Protein AF-A0ABC8TS73-F1 (afdb_monomer_lite)

pLDDT: mean 88.3, std 9.7, range [56.0, 96.31]

Radius of gyration: 11.89 Å; chains: 1; bounding box: 32×24×30 Å

Organism: NCBI:txid185542

Structure (mmCIF, N/CA/C/O backbone):
data_AF-A0ABC8TS73-F1
#
_entry.id   AF-A0ABC8TS73-F1
#
loop_
_atom_site.group_PDB
_atom_site.id
_atom_site.type_symbol
_atom_site.label_atom_id
_atom_site.label_alt_id
_atom_site.label_comp_id
_atom_site.label_asym_id
_atom_site.label_entity_id
_atom_site.label_seq_id
_atom_site.pdbx_PDB_ins_code
_atom_site.Cartn_x
_atom_site.Cartn_y
_atom_site.Cartn_z
_atom_site.occupancy
_atom_site.B_iso_or_equiv
_atom_site.auth_seq_id
_atom_site.auth_comp_id
_atom_site.auth_asym_id
_atom_site.auth_atom_id
_atom_site.pdbx_PDB_model_num
ATOM 1 N N . MET A 1 1 ? -9.512 -4.843 4.079 1.00 92.00 1 MET A N 1
ATOM 2 C CA . MET A 1 1 ? -8.667 -4.330 5.185 1.00 92.00 1 MET A CA 1
ATOM 3 C C . MET A 1 1 ? -8.288 -2.885 4.893 1.00 92.00 1 MET A C 1
ATOM 5 O O . MET A 1 1 ? -8.047 -2.586 3.733 1.00 92.00 1 MET A O 1
ATOM 9 N N . HIS A 1 2 ? -8.274 -1.999 5.894 1.00 95.25 2 HIS A N 1
ATOM 10 C CA . HIS A 1 2 ? -7.859 -0.592 5.749 1.00 95.25 2 HIS A CA 1
ATOM 11 C C . HIS A 1 2 ? -6.429 -0.430 6.271 1.00 95.25 2 HIS A C 1
ATOM 13 O O . HIS A 1 2 ? -6.105 -0.968 7.331 1.00 95.25 2 HIS A O 1
ATOM 19 N N . GLY A 1 3 ? -5.575 0.248 5.512 1.00 95.25 3 GLY A N 1
ATOM 20 C CA . GLY A 1 3 ? -4.167 0.400 5.853 1.00 95.25 3 GLY A CA 1
ATOM 21 C C . GLY A 1 3 ? -3.541 1.646 5.252 1.00 95.25 3 GLY A C 1
ATOM 22 O O . GLY A 1 3 ? -4.184 2.388 4.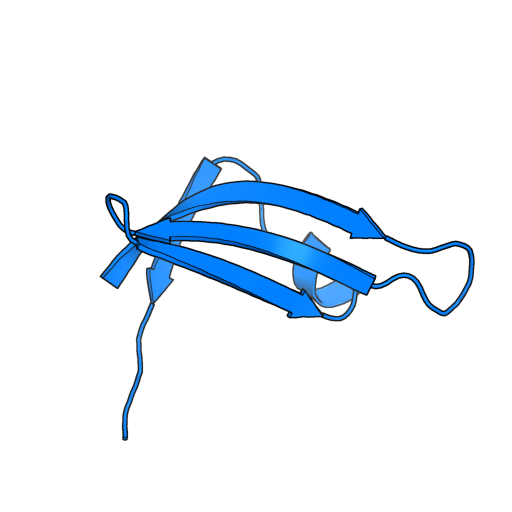510 1.00 95.25 3 GLY A O 1
ATOM 23 N N . LYS A 1 4 ? -2.276 1.870 5.598 1.00 95.81 4 LYS A N 1
ATOM 24 C CA . LYS A 1 4 ? -1.476 3.009 5.156 1.00 95.81 4 LYS A CA 1
ATOM 25 C C . LYS A 1 4 ? -0.190 2.511 4.510 1.00 95.81 4 LYS A C 1
ATOM 27 O O . LYS A 1 4 ? 0.496 1.650 5.070 1.00 95.81 4 LYS A O 1
ATOM 32 N N . LEU A 1 5 ? 0.124 3.048 3.338 1.00 94.44 5 LEU A N 1
ATOM 33 C CA . LEU A 1 5 ? 1.419 2.858 2.703 1.00 94.44 5 LEU A CA 1
ATOM 34 C C . LEU A 1 5 ? 2.465 3.638 3.500 1.00 94.44 5 LEU A C 1
ATOM 36 O O . LEU A 1 5 ?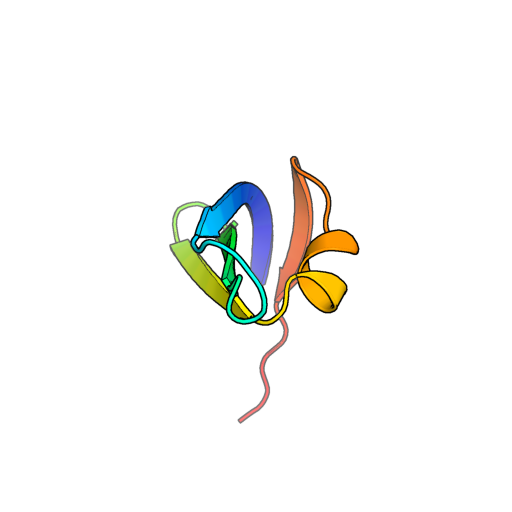 2.300 4.835 3.711 1.00 94.44 5 LEU A O 1
ATOM 40 N N . TYR A 1 6 ? 3.517 2.968 3.968 1.00 94.88 6 TYR A N 1
ATOM 41 C CA . TYR A 1 6 ? 4.500 3.595 4.865 1.00 94.88 6 TYR A CA 1
ATOM 42 C C . TYR A 1 6 ? 5.932 3.570 4.331 1.00 94.88 6 TYR A C 1
ATOM 44 O O . TYR A 1 6 ? 6.793 4.253 4.881 1.00 94.88 6 TYR A O 1
ATOM 52 N N . LYS A 1 7 ? 6.214 2.779 3.290 1.00 93.62 7 LYS A N 1
ATOM 53 C CA . LYS A 1 7 ? 7.533 2.728 2.658 1.00 93.62 7 LYS A CA 1
ATOM 54 C C . LYS A 1 7 ? 7.415 2.300 1.198 1.00 93.62 7 LYS A C 1
ATOM 56 O O . LYS A 1 7 ? 6.677 1.369 0.881 1.00 93.62 7 LYS A O 1
ATOM 61 N N . ILE A 1 8 ? 8.190 2.961 0.347 1.00 91.31 8 ILE A N 1
ATOM 62 C CA . ILE A 1 8 ? 8.458 2.576 -1.040 1.00 91.31 8 ILE A CA 1
ATOM 63 C C . ILE A 1 8 ? 9.971 2.382 -1.141 1.00 91.31 8 ILE A C 1
ATOM 65 O O . ILE A 1 8 ? 10.731 3.179 -0.592 1.00 91.31 8 ILE A O 1
ATOM 69 N N . SER A 1 9 ? 10.404 1.292 -1.759 1.00 88.94 9 SER A N 1
ATOM 70 C CA . SER A 1 9 ? 11.812 0.971 -1.977 1.00 88.94 9 SER A CA 1
ATOM 71 C C . SER A 1 9 ? 12.003 0.604 -3.436 1.00 88.94 9 SER A C 1
ATOM 73 O O . SER A 1 9 ? 11.205 -0.146 -3.986 1.00 88.94 9 SER A O 1
ATOM 75 N N . GLU A 1 10 ? 13.059 1.096 -4.062 1.00 85.31 10 GLU A N 1
ATOM 76 C CA . GLU A 1 10 ? 13.438 0.696 -5.415 1.00 85.31 10 GLU A CA 1
ATOM 77 C C . GLU A 1 10 ? 14.748 -0.084 -5.319 1.00 85.31 10 GLU A C 1
ATOM 79 O O . GLU A 1 10 ? 15.740 0.421 -4.798 1.00 85.31 10 GLU A O 1
ATOM 84 N N . GLU A 1 11 ? 14.738 -1.344 -5.755 1.00 76.00 11 GLU A N 1
ATOM 85 C CA . GLU A 1 11 ? 15.913 -2.214 -5.763 1.00 76.00 11 GLU A CA 1
ATOM 86 C C . GLU A 1 11 ? 16.288 -2.579 -7.208 1.00 76.00 11 GLU A C 1
ATOM 88 O O . GLU A 1 11 ? 15.526 -3.231 -7.931 1.00 76.00 11 GLU A O 1
ATOM 93 N N . GLY A 1 12 ? 17.498 -2.190 -7.622 1.00 65.44 12 GLY A N 1
ATOM 94 C CA . GLY A 1 12 ? 18.130 -2.618 -8.873 1.00 65.44 12 GLY A CA 1
ATOM 95 C C . GLY A 1 12 ? 18.744 -1.477 -9.687 1.00 65.44 12 GLY A C 1
ATOM 96 O O . GLY A 1 12 ? 18.318 -0.332 -9.599 1.00 65.44 12 GLY A O 1
ATOM 97 N N . GLU A 1 13 ? 19.733 -1.812 -10.517 1.00 56.00 13 GLU A N 1
ATOM 98 C CA . GLU A 1 13 ? 20.344 -0.900 -11.490 1.00 56.00 13 GLU A CA 1
ATOM 99 C C . GLU A 1 13 ? 19.972 -1.334 -12.920 1.00 56.00 13 GLU A C 1
ATOM 101 O O . GLU A 1 13 ? 20.070 -2.511 -13.281 1.00 56.00 13 GLU A O 1
ATOM 106 N N . GLY A 1 14 ? 19.532 -0.386 -13.753 1.00 64.12 14 GLY A N 1
ATOM 107 C CA . GLY A 1 14 ? 19.240 -0.616 -15.173 1.00 64.12 14 GLY A CA 1
ATOM 108 C C . GLY A 1 14 ? 17.870 -1.268 -15.462 1.00 64.12 14 GLY A C 1
ATOM 109 O O . GLY A 1 14 ? 16.930 -1.104 -14.694 1.00 64.12 14 GLY A O 1
ATOM 110 N N . PRO A 1 15 ? 17.692 -2.016 -16.567 1.00 60.78 15 PRO A N 1
ATOM 111 C CA . PRO A 1 15 ? 16.381 -2.491 -17.053 1.00 60.78 15 PRO A CA 1
ATOM 112 C C . PRO A 1 15 ? 15.703 -3.576 -16.185 1.00 60.78 15 PRO A C 1
ATOM 114 O O . PRO A 1 15 ? 14.728 -4.191 -16.610 1.00 60.78 15 PRO A O 1
ATOM 117 N N . ARG A 1 16 ? 16.218 -3.844 -14.979 1.00 64.19 16 ARG A N 1
ATOM 118 C CA . ARG A 1 16 ? 15.683 -4.814 -14.010 1.00 64.19 16 ARG A CA 1
ATOM 119 C C . ARG A 1 16 ? 15.306 -4.176 -12.669 1.00 64.19 16 ARG A C 1
ATOM 121 O O . ARG A 1 16 ? 15.230 -4.903 -11.680 1.00 64.19 16 ARG A O 1
ATOM 128 N N . VAL A 1 17 ? 15.083 -2.859 -12.615 1.00 74.81 17 VAL A N 1
ATOM 129 C CA . VAL A 1 17 ? 14.594 -2.216 -11.386 1.00 74.81 17 VAL A CA 1
ATOM 130 C C . VAL A 1 17 ? 13.267 -2.859 -10.988 1.00 74.81 17 VAL A C 1
ATOM 132 O O . VAL A 1 17 ? 12.318 -2.883 -11.772 1.00 74.81 17 VAL A O 1
ATOM 135 N N . LYS A 1 18 ? 13.213 -3.405 -9.775 1.00 80.69 18 LYS A N 1
ATOM 136 C CA . LYS A 1 18 ? 11.973 -3.834 -9.133 1.00 80.69 18 LYS A CA 1
ATOM 137 C C . LYS A 1 18 ? 11.679 -2.861 -8.009 1.00 80.69 18 LYS A C 1
ATOM 139 O O . LYS A 1 18 ? 12.577 -2.470 -7.270 1.00 80.69 18 LYS A O 1
ATOM 144 N N . ALA A 1 19 ? 10.423 -2.472 -7.894 1.00 88.00 19 ALA A N 1
ATOM 145 C CA . ALA A 1 19 ? 9.979 -1.585 -6.841 1.00 88.00 19 ALA A CA 1
ATOM 146 C C . ALA A 1 19 ? 9.125 -2.370 -5.840 1.00 88.00 19 ALA A C 1
ATOM 148 O O . ALA A 1 19 ? 8.262 -3.167 -6.221 1.00 88.00 19 ALA A O 1
ATOM 149 N N . ASP A 1 20 ? 9.395 -2.137 -4.563 1.00 92.00 20 ASP A N 1
ATOM 150 C CA . ASP A 1 20 ? 8.759 -2.765 -3.418 1.00 92.00 20 ASP A CA 1
ATOM 151 C C . ASP A 1 20 ? 7.925 -1.730 -2.662 1.00 92.00 20 ASP A C 1
ATOM 153 O O . ASP A 1 20 ? 8.416 -0.684 -2.232 1.00 92.00 20 ASP A O 1
ATOM 157 N N . ILE A 1 21 ? 6.651 -2.048 -2.458 1.00 93.38 21 ILE A N 1
ATOM 158 C CA . ILE A 1 21 ? 5.716 -1.256 -1.667 1.00 93.38 21 ILE A CA 1
ATOM 159 C C . ILE A 1 21 ? 5.451 -1.974 -0.353 1.00 93.38 21 ILE A C 1
ATOM 161 O O . ILE A 1 21 ? 5.119 -3.160 -0.342 1.00 93.38 21 ILE A O 1
ATOM 165 N N . TYR A 1 22 ? 5.497 -1.226 0.745 1.00 94.88 22 TYR A N 1
ATOM 166 C CA . TYR A 1 22 ? 5.131 -1.713 2.066 1.00 94.88 22 TYR A CA 1
ATOM 167 C C . TYR A 1 22 ? 3.885 -1.001 2.593 1.00 94.88 22 TYR A C 1
ATOM 169 O O . TYR A 1 22 ? 3.823 0.231 2.679 1.00 94.88 22 TYR A O 1
ATOM 177 N N . VAL A 1 23 ? 2.898 -1.799 2.999 1.00 96.25 23 VAL A N 1
ATOM 178 C CA . VAL A 1 23 ? 1.616 -1.326 3.535 1.00 96.25 23 VAL A CA 1
ATOM 179 C C . VAL A 1 23 ? 1.377 -1.937 4.910 1.00 96.25 23 VAL A C 1
ATOM 181 O O . VAL A 1 23 ? 1.614 -3.126 5.117 1.00 96.25 23 VAL A O 1
ATOM 184 N N . SER A 1 24 ? 0.891 -1.126 5.850 1.00 96.31 24 SER A N 1
ATOM 185 C CA . SER A 1 24 ? 0.479 -1.571 7.183 1.00 96.31 24 SER A CA 1
ATOM 186 C C . SER A 1 24 ? -1.035 -1.459 7.333 1.00 96.31 24 SER A C 1
ATOM 188 O O . SER A 1 24 ? -1.598 -0.367 7.242 1.00 96.31 24 SER A O 1
ATOM 190 N N . TYR A 1 25 ? -1.697 -2.583 7.591 1.00 95.31 25 TYR A N 1
ATOM 191 C CA . TYR A 1 25 ? -3.131 -2.684 7.859 1.00 95.31 25 TYR A CA 1
ATOM 192 C C . TYR A 1 25 ? -3.374 -2.834 9.366 1.00 95.31 25 TYR A C 1
ATOM 194 O O . TYR A 1 25 ? -3.791 -3.889 9.836 1.00 95.31 25 TYR A O 1
ATOM 202 N N . GLY A 1 26 ? -3.052 -1.795 10.144 1.00 91.81 26 GLY A N 1
ATOM 203 C CA . GLY A 1 26 ? -3.239 -1.808 11.603 1.00 91.81 26 GLY A CA 1
ATOM 204 C C . GLY A 1 26 ? -2.310 -2.780 12.341 1.00 91.81 26 GLY A C 1
ATOM 205 O O . GLY A 1 26 ? -2.731 -3.415 13.301 1.00 91.81 26 GLY A O 1
ATOM 206 N N . GLY A 1 27 ? -1.065 -2.923 11.873 1.00 93.12 27 GLY A N 1
ATOM 207 C CA . GLY A 1 27 ? -0.067 -3.847 12.429 1.00 93.12 27 GLY A CA 1
ATOM 208 C C . GLY A 1 27 ? 0.166 -5.092 11.571 1.00 93.12 27 GLY A C 1
ATOM 209 O O . GLY A 1 27 ? 1.219 -5.714 11.674 1.00 93.12 27 GLY A O 1
ATOM 210 N N . LEU A 1 28 ? -0.757 -5.414 10.661 1.00 95.06 28 LEU A N 1
ATOM 211 C CA . LEU A 1 28 ? -0.528 -6.438 9.646 1.00 95.06 28 LEU A CA 1
ATOM 212 C C . LEU A 1 28 ? 0.287 -5.856 8.484 1.00 95.06 28 LEU A C 1
ATOM 214 O O . LEU A 1 28 ? -0.185 -4.964 7.778 1.00 95.06 28 LEU A O 1
ATOM 218 N N . LEU A 1 29 ? 1.502 -6.367 8.288 1.00 95.44 29 LEU A N 1
ATOM 219 C CA . LEU A 1 29 ? 2.423 -5.891 7.258 1.00 95.44 29 LEU A CA 1
ATOM 220 C C . LEU A 1 29 ? 2.228 -6.646 5.940 1.00 95.44 29 LEU A C 1
ATOM 222 O O . LEU A 1 29 ? 2.087 -7.867 5.921 1.00 95.44 29 LEU A O 1
ATOM 226 N N . MET A 1 30 ? 2.267 -5.912 4.833 1.00 95.12 30 MET A N 1
ATOM 227 C CA . MET A 1 30 ? 2.234 -6.439 3.473 1.00 95.12 30 MET A CA 1
ATOM 228 C C . MET A 1 30 ? 3.391 -5.842 2.671 1.00 95.12 30 MET A C 1
ATOM 230 O O . MET A 1 30 ? 3.638 -4.640 2.761 1.00 95.12 30 MET A O 1
ATOM 234 N N . MET A 1 31 ? 4.057 -6.672 1.866 1.00 93.06 31 MET A N 1
ATOM 235 C CA . MET A 1 31 ? 5.051 -6.249 0.880 1.00 93.06 31 MET A CA 1
ATOM 236 C C . MET A 1 31 ? 4.589 -6.686 -0.512 1.00 93.06 31 MET A C 1
ATOM 238 O O . MET A 1 31 ? 4.240 -7.851 -0.710 1.00 93.06 31 MET A O 1
ATOM 242 N N . LEU A 1 32 ? 4.551 -5.745 -1.455 1.00 90.56 32 LEU A N 1
ATOM 243 C CA . LEU A 1 32 ? 4.231 -5.987 -2.857 1.00 90.56 32 LEU A CA 1
ATOM 244 C C . LEU A 1 32 ? 5.438 -5.599 -3.714 1.00 90.56 32 LEU A C 1
ATOM 246 O O . LEU A 1 32 ? 5.835 -4.439 -3.712 1.00 90.56 32 LEU A O 1
ATOM 250 N N . ARG A 1 33 ? 5.980 -6.557 -4.465 1.00 90.00 33 ARG A N 1
ATOM 251 C CA . ARG A 1 33 ? 7.090 -6.353 -5.403 1.00 90.00 33 ARG A CA 1
ATOM 252 C C . ARG A 1 33 ? 6.562 -6.332 -6.830 1.00 90.00 33 ARG A C 1
ATOM 254 O O . ARG A 1 33 ? 5.856 -7.258 -7.231 1.00 90.00 33 ARG A O 1
ATOM 261 N N . GLY A 1 34 ? 6.917 -5.316 -7.605 1.00 86.12 34 GLY A N 1
ATOM 262 C CA . GLY A 1 34 ? 6.427 -5.150 -8.971 1.00 86.12 34 GLY A CA 1
ATOM 263 C C . GLY A 1 34 ? 7.311 -4.262 -9.835 1.00 86.12 34 GLY A C 1
ATOM 264 O O . GLY A 1 34 ? 8.429 -3.902 -9.466 1.00 86.12 34 GLY A O 1
ATOM 265 N N . GLU A 1 35 ? 6.803 -3.932 -11.019 1.00 87.62 35 GLU A N 1
ATOM 266 C CA . GLU A 1 35 ? 7.464 -2.995 -11.923 1.00 87.62 35 GLU A CA 1
ATOM 267 C C . GLU A 1 35 ? 7.339 -1.546 -11.417 1.00 87.62 35 GLU A C 1
ATOM 269 O O . GLU A 1 35 ? 6.265 -1.155 -10.937 1.00 87.62 35 GLU A O 1
ATOM 274 N N . PRO A 1 36 ? 8.380 -0.711 -11.593 1.00 85.56 36 PRO A N 1
ATOM 275 C CA . PRO A 1 36 ? 8.376 0.682 -11.147 1.00 85.56 36 PRO A CA 1
ATOM 276 C C . PRO A 1 36 ? 7.224 1.504 -11.731 1.00 85.56 36 PRO A C 1
ATOM 278 O O . PRO A 1 36 ? 6.653 2.340 -11.044 1.00 85.56 36 PRO A O 1
ATOM 281 N N . SER A 1 37 ? 6.805 1.227 -12.972 1.00 85.44 37 SER A 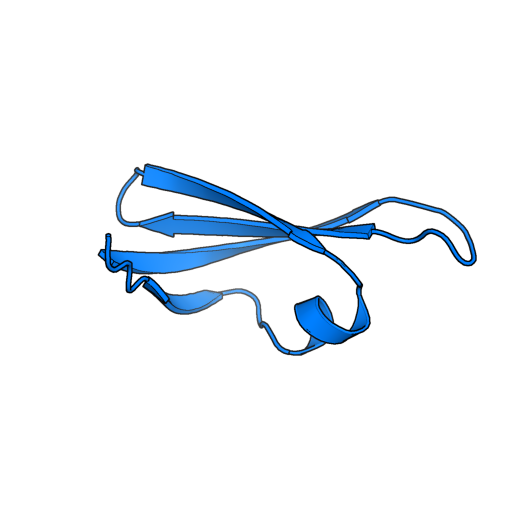N 1
ATOM 282 C CA . SER A 1 37 ? 5.698 1.936 -13.632 1.00 85.44 37 SER A CA 1
ATOM 283 C C . SER A 1 37 ? 4.350 1.770 -12.922 1.00 85.44 37 SER A C 1
ATOM 285 O O . SER A 1 37 ? 3.476 2.630 -13.035 1.00 85.44 37 SER A O 1
ATOM 287 N N . ILE A 1 38 ? 4.159 0.658 -12.207 1.00 84.19 38 ILE A N 1
ATOM 288 C CA . ILE A 1 38 ? 2.960 0.413 -11.399 1.00 84.19 38 ILE A CA 1
ATOM 289 C C . ILE A 1 38 ? 3.132 1.059 -10.026 1.00 84.19 38 ILE A C 1
ATOM 291 O O . ILE A 1 38 ? 2.195 1.680 -9.528 1.00 84.19 38 ILE A O 1
ATOM 295 N N . VAL A 1 39 ? 4.327 0.947 -9.439 1.00 85.38 39 VAL A N 1
ATOM 296 C CA . VAL A 1 39 ? 4.632 1.506 -8.116 1.00 85.38 39 VAL A CA 1
ATOM 297 C C . VAL A 1 39 ? 4.592 3.034 -8.106 1.00 85.38 39 VAL A C 1
ATOM 299 O O . VAL A 1 39 ? 4.084 3.606 -7.150 1.00 85.38 39 VAL A O 1
ATOM 302 N N . ALA A 1 40 ? 4.975 3.688 -9.203 1.00 84.69 40 ALA A N 1
ATOM 303 C CA . ALA A 1 40 ? 4.912 5.141 -9.373 1.00 84.69 40 ALA A CA 1
ATOM 304 C C . ALA A 1 40 ? 3.491 5.735 -9.280 1.00 84.6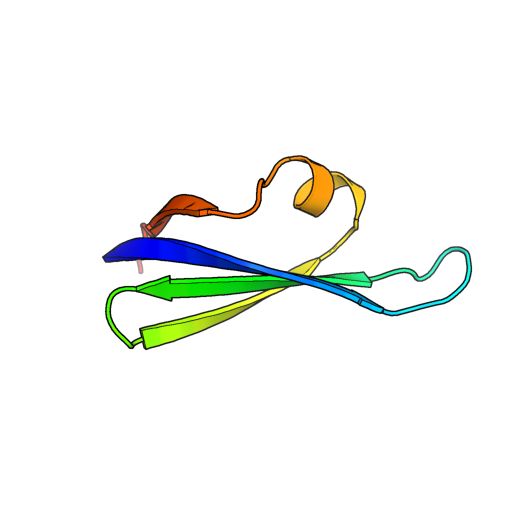9 40 ALA A C 1
ATOM 306 O O . ALA A 1 40 ? 3.334 6.950 -9.240 1.00 84.69 40 ALA A O 1
ATOM 307 N N . LYS A 1 41 ? 2.444 4.900 -9.275 1.00 88.31 41 LYS A N 1
ATOM 308 C CA . LYS A 1 41 ? 1.051 5.333 -9.069 1.00 88.31 41 LYS A CA 1
ATOM 309 C C . LYS A 1 41 ? 0.658 5.420 -7.594 1.00 88.31 41 LYS A C 1
ATOM 311 O O . LYS A 1 41 ? -0.476 5.796 -7.303 1.00 88.31 41 LYS A O 1
ATOM 316 N N . PHE A 1 42 ? 1.536 4.990 -6.694 1.00 89.94 42 PHE A N 1
ATOM 317 C CA . PHE A 1 42 ? 1.294 4.963 -5.263 1.00 89.94 42 PHE A CA 1
ATOM 318 C C . PHE A 1 42 ? 2.153 6.003 -4.564 1.00 89.94 42 PHE A C 1
ATOM 320 O O . PHE A 1 42 ? 3.348 6.114 -4.828 1.00 89.94 42 PHE A O 1
ATOM 327 N N . ASP A 1 43 ? 1.538 6.700 -3.617 1.00 91.12 43 ASP A N 1
ATOM 328 C CA . ASP A 1 43 ? 2.205 7.726 -2.831 1.00 91.12 43 ASP A CA 1
ATOM 329 C C . ASP A 1 43 ? 2.474 7.245 -1.409 1.00 91.12 43 ASP A C 1
ATOM 331 O O . ASP A 1 43 ? 1.733 6.438 -0.829 1.00 91.12 43 ASP A O 1
ATOM 335 N N . LEU A 1 44 ? 3.537 7.788 -0.814 1.00 92.31 44 LEU A N 1
ATOM 336 C CA . LEU A 1 44 ? 3.782 7.622 0.611 1.00 92.31 44 LEU A CA 1
ATOM 337 C C . LEU A 1 44 ? 2.586 8.169 1.400 1.00 92.31 44 LEU A C 1
ATOM 339 O O . LEU A 1 44 ? 1.966 9.160 1.022 1.00 92.31 44 LEU A O 1
ATOM 343 N N . ASP A 1 45 ? 2.259 7.512 2.507 1.00 93.50 45 ASP A N 1
ATOM 344 C CA . ASP A 1 45 ? 1.158 7.870 3.394 1.00 93.50 45 ASP A CA 1
ATOM 345 C C . ASP A 1 45 ? -0.261 7.724 2.822 1.00 93.50 45 ASP A C 1
ATOM 347 O O . ASP A 1 45 ? -1.245 8.007 3.518 1.00 93.50 45 ASP A O 1
ATOM 351 N N . GLN A 1 46 ? -0.390 7.180 1.611 1.00 94.12 46 GLN A N 1
ATOM 352 C CA . GLN A 1 46 ? -1.676 6.886 1.001 1.00 94.12 46 GLN A CA 1
ATOM 353 C C . GLN A 1 46 ? -2.466 5.856 1.824 1.00 94.12 46 GLN A C 1
ATOM 355 O O . GLN A 1 46 ? -1.954 4.810 2.238 1.00 94.12 46 GLN A O 1
ATOM 360 N N . LYS A 1 47 ? -3.755 6.143 2.043 1.00 94.69 47 LYS A N 1
ATOM 361 C CA . LYS A 1 47 ? -4.701 5.210 2.669 1.00 94.69 47 LYS A CA 1
ATOM 362 C C . LYS A 1 47 ? -5.227 4.242 1.614 1.00 94.69 47 LYS A C 1
ATOM 364 O O . LYS A 1 47 ? -5.767 4.673 0.598 1.00 94.69 47 LYS A O 1
ATOM 369 N N . LEU A 1 48 ? -5.093 2.946 1.868 1.00 93.69 48 LEU A N 1
ATOM 370 C CA . LEU A 1 48 ? -5.435 1.880 0.931 1.00 93.69 48 LEU A CA 1
ATOM 371 C C . LEU A 1 48 ? -6.477 0.932 1.527 1.00 93.69 48 LEU A C 1
ATOM 373 O O . LEU A 1 48 ? -6.469 0.6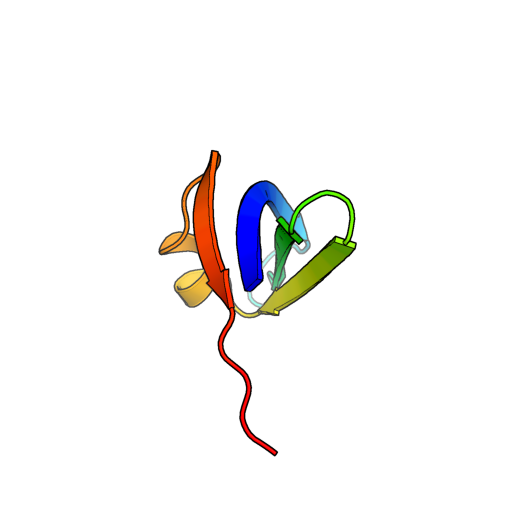29 2.725 1.00 93.69 48 LEU A O 1
ATOM 377 N N . PHE A 1 49 ? -7.350 0.426 0.658 1.00 95.50 49 PHE A N 1
ATOM 378 C CA . PHE A 1 49 ? -8.296 -0.636 0.978 1.00 95.50 49 PHE A CA 1
ATOM 379 C C . PHE A 1 49 ? -7.903 -1.906 0.225 1.00 95.50 49 PHE A C 1
ATOM 381 O O . PHE A 1 49 ? -7.900 -1.932 -1.001 1.00 95.50 49 PHE A O 1
ATOM 388 N N . LEU A 1 50 ? -7.596 -2.971 0.962 1.00 94.06 50 LEU A N 1
ATOM 389 C CA . LEU A 1 50 ? -7.332 -4.295 0.403 1.00 94.06 50 LEU A CA 1
ATOM 390 C C . LEU A 1 50 ? -8.625 -5.109 0.345 1.00 94.06 50 LEU A C 1
ATOM 392 O O . LEU A 1 50 ? -9.241 -5.363 1.389 1.00 94.06 50 LEU A O 1
ATOM 396 N N . LEU A 1 51 ? -9.002 -5.536 -0.860 1.00 94.94 5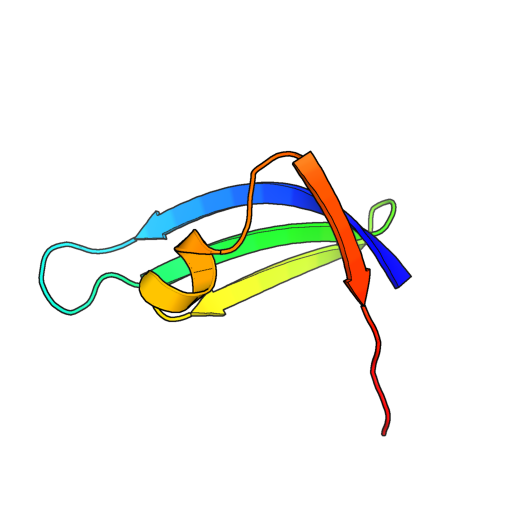1 LEU A N 1
ATOM 397 C CA . LEU A 1 51 ? -10.125 -6.430 -1.132 1.00 94.94 51 LEU A CA 1
ATOM 398 C C . LEU A 1 51 ? -9.583 -7.736 -1.722 1.00 94.94 51 LEU A C 1
ATOM 400 O O . LEU A 1 51 ? -8.806 -7.707 -2.670 1.00 94.94 51 LEU A O 1
ATOM 404 N N . MET A 1 52 ? -9.993 -8.875 -1.169 1.00 94.25 52 MET A N 1
ATOM 405 C CA . MET A 1 52 ? -9.643 -10.203 -1.678 1.00 94.25 52 MET A CA 1
ATOM 406 C C . MET A 1 52 ? -10.906 -11.058 -1.730 1.00 94.25 52 MET A C 1
ATOM 408 O O . MET A 1 52 ? -11.707 -11.042 -0.795 1.00 94.25 52 MET A O 1
ATOM 412 N N . ARG A 1 53 ? -11.077 -11.800 -2.823 1.00 95.62 53 ARG A N 1
ATOM 413 C CA . ARG A 1 53 ? -12.126 -12.806 -3.007 1.00 95.62 53 ARG A CA 1
ATOM 414 C C . ARG A 1 53 ? -11.442 -14.146 -3.276 1.00 95.62 53 ARG A C 1
ATOM 416 O O . ARG A 1 53 ? -10.398 -14.161 -3.921 1.00 95.62 53 ARG A O 1
ATOM 423 N N . LYS A 1 54 ? -12.011 -15.223 -2.735 1.00 87.94 54 LYS A N 1
ATOM 424 C CA . LYS A 1 54 ? -11.523 -16.593 -2.924 1.00 87.94 54 LYS A CA 1
ATOM 425 C C . LYS A 1 54 ? -11.796 -17.095 -4.338 1.00 87.94 54 LYS A C 1
ATOM 427 O O . LYS A 1 54 ? -12.879 -16.745 -4.865 1.00 87.94 54 LYS A O 1
#

Sequence (54 aa):
MHGKLYKISEEGEGPRVKADIYVSYGGLLMMLRGEPSIVAKFDLDQKLFLLMRK

Foldseek 3Di:
DKWWWADKDWDDDDPPIKIWTWIDPPNDIDIDIGDVVVVVVDDHGDIDDDDDDD

InterPro domains:
  IPR005570 DNA-directed RNA polymerases I, II, and III subunit RPABC3 [PF03870] (1-54)
  IPR005570 DNA-directed RNA polymerases I, II, and III subunit RPABC3 [PTHR10917] (1-54)
  IPR012340 Nucleic acid-binding, OB-fold [G3DSA:2.40.50.140] (1-54)
  IPR012340 Nucleic acid-binding, OB-fold [SSF50249] (1-54)

Secondary structure (DSSP, 8-state):
-EEEEEEEEEE-SSTT-EEEEEEEETTEEEEEEE-HHHHTT--TT-EEE-----